Protein AF-V5HCU3-F1 (afdb_monomer_lite)

InterPro domains:
  IPR002172 Low-density lipoprotein (LDL) receptor class A repeat [PF00057] (21-56)
  IPR002172 Low-density lipoprotein (LDL) receptor class A repeat [PS50068] (21-57)
  IPR002172 Low-density lipoprotein (LDL) receptor class A repeat [SM00192] (21-58)
  IPR002172 Low-density lipoprotein (LDL) receptor class A repeat [cd00112] (22-56)
  IPR023415 Low-density lipoprotein (LDL) receptor class A, conserved site [PS01209] (34-56)
  IPR036055 LDL receptor-like superfamily [G3DSA:4.10.400.10] (20-54)
  IPR036055 LDL receptor-like superfamily [SSF57424] (19-56)
  IPR051221 Low-density lipoprotein receptor-related [PTHR22722] (2-57)

Structure (mmCIF, N/CA/C/O backbone):
data_AF-V5HCU3-F1
#
_entry.id   AF-V5HCU3-F1
#
loop_
_atom_site.group_PDB
_atom_site.id
_atom_site.type_symbol
_atom_site.label_atom_id
_atom_site.label_alt_id
_atom_site.label_comp_id
_atom_site.label_asym_id
_atom_site.label_entity_id
_atom_site.label_seq_id
_atom_site.pdbx_PDB_ins_code
_atom_site.Cartn_x
_atom_site.Cartn_y
_atom_site.Cartn_z
_atom_site.occupancy
_atom_site.B_iso_or_equiv
_atom_site.auth_seq_id
_atom_site.auth_comp_id
_atom_site.auth_asym_id
_atom_site.auth_atom_id
_atom_site.pdbx_PDB_model_num
ATOM 1 N N . VAL A 1 1 ? -6.106 -3.980 -36.198 1.00 62.25 1 VAL A N 1
ATOM 2 C CA . VAL A 1 1 ? -6.826 -2.720 -35.851 1.00 62.25 1 VAL A CA 1
ATOM 3 C C . VAL A 1 1 ? -6.513 -2.361 -34.406 1.00 62.25 1 VAL A C 1
ATOM 5 O O . VAL A 1 1 ? -7.075 -2.970 -33.490 1.00 62.25 1 VAL A O 1
ATOM 8 N N . CYS A 1 2 ? -5.611 -1.402 -34.214 1.00 68.12 2 CYS A N 1
ATOM 9 C CA . CYS A 1 2 ? -5.011 -1.003 -32.937 1.00 68.12 2 CYS A CA 1
ATOM 10 C C . CYS A 1 2 ? -4.097 -2.051 -32.292 1.00 68.12 2 CYS A C 1
ATOM 12 O O . CYS A 1 2 ? -4.084 -2.207 -31.066 1.00 68.12 2 CYS A O 1
ATOM 14 N N . ASP A 1 3 ? -3.361 -2.806 -33.100 1.00 68.12 3 ASP A N 1
ATOM 15 C CA . ASP A 1 3 ? -2.432 -3.842 -32.640 1.00 68.12 3 ASP A CA 1
ATOM 16 C C . ASP A 1 3 ? -0.973 -3.577 -33.047 1.00 68.12 3 ASP A C 1
ATOM 18 O O . ASP A 1 3 ? -0.104 -4.435 -32.846 1.00 68.12 3 ASP A O 1
ATOM 22 N N . GLY A 1 4 ? -0.681 -2.365 -33.535 1.00 68.06 4 GLY A N 1
ATOM 23 C CA . GLY A 1 4 ? 0.652 -1.935 -33.953 1.00 68.06 4 GLY A CA 1
ATOM 24 C C . GLY A 1 4 ? 1.097 -2.540 -35.284 1.00 68.06 4 GLY A C 1
ATOM 25 O O . GLY A 1 4 ? 2.292 -2.523 -35.595 1.00 68.06 4 GLY A O 1
ATOM 26 N N . ARG A 1 5 ? 0.163 -3.109 -36.051 1.00 72.81 5 ARG A N 1
ATOM 27 C CA . ARG A 1 5 ? 0.382 -3.636 -37.400 1.00 72.81 5 ARG A CA 1
ATOM 28 C C . ARG A 1 5 ? -0.374 -2.772 -38.396 1.00 72.81 5 ARG A C 1
ATOM 30 O O . ARG A 1 5 ? -1.311 -2.087 -38.037 1.00 72.81 5 ARG A O 1
ATOM 37 N N . ASP A 1 6 ? 0.101 -2.767 -39.634 1.00 74.12 6 ASP A N 1
ATOM 38 C CA . ASP A 1 6 ? -0.568 -2.074 -40.732 1.00 74.12 6 ASP A CA 1
ATOM 39 C C . ASP A 1 6 ? -1.461 -3.087 -41.452 1.00 74.12 6 ASP A C 1
ATOM 41 O O . ASP A 1 6 ? -1.027 -3.743 -42.405 1.00 74.12 6 ASP A O 1
ATOM 45 N N . ASP A 1 7 ? -2.674 -3.283 -40.932 1.00 81.88 7 ASP A N 1
ATOM 46 C CA . ASP A 1 7 ? -3.638 -4.220 -41.514 1.00 81.88 7 ASP A CA 1
ATOM 47 C C . ASP A 1 7 ? -4.325 -3.623 -42.758 1.00 81.88 7 ASP A C 1
ATOM 49 O O . ASP A 1 7 ? -4.846 -4.366 -43.597 1.00 81.88 7 ASP A O 1
ATOM 53 N N . CYS A 1 8 ? -4.331 -2.289 -42.891 1.00 81.94 8 CYS A N 1
ATOM 54 C CA . CYS A 1 8 ? -5.015 -1.563 -43.967 1.00 81.94 8 CYS A CA 1
ATOM 55 C C . CYS A 1 8 ? -4.094 -1.072 -45.103 1.00 81.94 8 CYS A C 1
ATOM 57 O O . CYS A 1 8 ? -4.594 -0.699 -46.166 1.00 81.94 8 CYS A O 1
ATOM 59 N N . GLY A 1 9 ? -2.771 -1.131 -44.934 1.00 78.50 9 GLY A N 1
ATOM 60 C CA . GLY A 1 9 ? -1.758 -0.749 -45.929 1.00 78.50 9 GLY A CA 1
ATOM 61 C C . GLY A 1 9 ? -1.469 0.756 -46.013 1.00 78.50 9 GLY A C 1
ATOM 62 O O . GLY A 1 9 ? -0.610 1.178 -46.791 1.00 78.50 9 GLY A O 1
ATOM 63 N N . ASP A 1 10 ? -2.194 1.565 -45.245 1.00 82.44 10 ASP A N 1
ATOM 64 C CA . ASP A 1 10 ? -2.046 3.014 -45.118 1.00 82.44 10 ASP A CA 1
ATOM 65 C C . ASP A 1 10 ? -1.903 3.468 -43.651 1.00 82.44 10 ASP A C 1
ATOM 67 O O . ASP A 1 10 ? -1.862 4.671 -43.388 1.00 82.44 10 ASP A O 1
ATOM 71 N N . LYS A 1 11 ? -1.790 2.521 -42.704 1.00 73.25 11 LYS A N 1
ATOM 72 C CA . LYS A 1 11 ? -1.768 2.721 -41.242 1.00 73.25 11 LYS A CA 1
ATOM 73 C C . LYS A 1 11 ? -3.010 3.393 -40.651 1.00 73.25 11 LYS A C 1
ATOM 75 O O . LYS A 1 11 ? -2.995 3.770 -39.475 1.00 73.25 11 LYS A O 1
ATOM 80 N N . SER A 1 12 ? -4.092 3.542 -41.415 1.00 79.69 12 SER A N 1
ATOM 81 C CA . SER A 1 12 ? -5.316 4.184 -40.919 1.00 79.69 12 SER A CA 1
ATOM 82 C C . SER A 1 12 ? -5.998 3.377 -39.809 1.00 79.69 1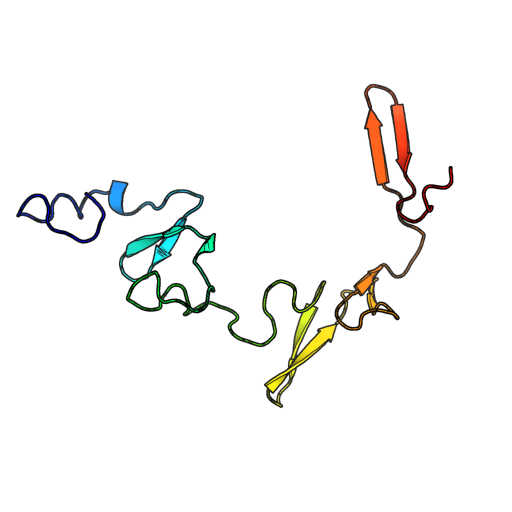2 SER A C 1
ATOM 84 O O . SER A 1 12 ? -6.784 3.921 -39.033 1.00 79.69 12 SER A O 1
ATOM 86 N N . ASP A 1 13 ? 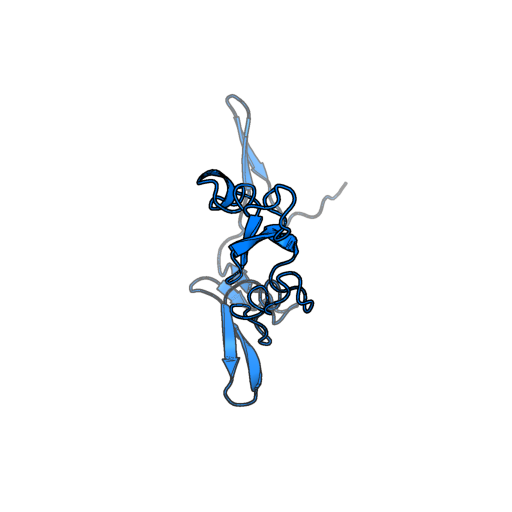-5.693 2.085 -39.703 1.00 71.81 13 ASP A N 1
ATOM 87 C CA . ASP A 1 13 ? -6.164 1.202 -38.642 1.00 71.81 13 ASP A CA 1
ATOM 88 C C . ASP A 1 13 ? -5.501 1.456 -37.276 1.00 71.81 13 ASP A C 1
ATOM 90 O O . ASP A 1 13 ? -6.034 1.004 -36.259 1.00 71.81 13 ASP A O 1
ATOM 94 N N . GLU A 1 14 ? -4.418 2.240 -37.241 1.00 77.38 14 GLU A N 1
ATOM 95 C CA . GLU A 1 14 ? -3.701 2.649 -36.025 1.00 77.38 14 GLU A CA 1
ATOM 96 C C . GLU A 1 14 ? -3.883 4.146 -35.688 1.00 77.38 14 GLU A C 1
ATOM 98 O O . GLU A 1 14 ? -3.690 4.554 -34.542 1.00 77.38 14 GLU A O 1
ATOM 103 N N . ASP A 1 15 ? -4.302 4.974 -36.652 1.00 71.94 15 ASP A N 1
ATOM 104 C CA . ASP A 1 15 ? -4.423 6.442 -36.511 1.00 71.94 15 ASP A CA 1
ATOM 105 C C . ASP A 1 15 ? -5.828 6.907 -36.056 1.00 71.94 15 ASP A C 1
ATOM 107 O O . ASP A 1 15 ? -6.212 8.076 -36.143 1.00 71.94 15 ASP A O 1
ATOM 111 N N . SER A 1 16 ? -6.659 5.974 -35.581 1.00 67.62 16 SER A N 1
ATOM 112 C CA . SER A 1 16 ? -8.012 6.293 -35.122 1.00 67.62 16 SER A CA 1
ATOM 113 C C . SER A 1 16 ? -7.994 6.962 -33.736 1.00 67.62 16 SER A C 1
ATOM 115 O O . SER A 1 16 ? -7.345 6.462 -32.817 1.00 67.62 16 SER A O 1
ATOM 117 N N . PRO A 1 17 ? -8.806 8.007 -33.474 1.00 62.91 17 PRO A N 1
ATOM 118 C CA . PRO A 1 17 ? -8.933 8.596 -32.136 1.00 62.91 17 PRO A CA 1
ATOM 119 C C . PRO A 1 17 ? -9.452 7.611 -31.070 1.00 62.91 17 PRO A C 1
ATOM 121 O O . PRO A 1 17 ? -9.256 7.835 -29.874 1.00 62.91 17 PRO A O 1
ATOM 124 N N . LEU A 1 18 ? -10.083 6.507 -31.490 1.00 62.62 18 LEU A N 1
ATOM 125 C CA . LEU A 1 18 ? -10.491 5.398 -30.619 1.00 62.62 18 LEU A CA 1
ATOM 126 C C . LEU A 1 18 ? -9.312 4.489 -30.223 1.00 62.62 18 LEU A C 1
ATOM 128 O O . LEU A 1 18 ? -9.372 3.832 -29.189 1.00 62.62 18 LEU A O 1
ATOM 132 N N . CYS A 1 19 ? -8.234 4.494 -31.008 1.00 62.66 19 CYS A N 1
ATOM 133 C CA . CYS A 1 19 ? -6.990 3.756 -30.777 1.00 62.66 19 CYS A CA 1
ATOM 134 C C . CYS A 1 19 ? -6.158 4.366 -29.638 1.00 62.66 19 CYS A C 1
ATOM 136 O O . CYS A 1 19 ? -5.362 3.699 -28.984 1.00 62.66 19 CYS A O 1
ATOM 138 N N . HIS A 1 20 ? -6.370 5.652 -29.347 1.00 60.62 20 HIS A N 1
ATOM 139 C CA . HIS A 1 20 ? -5.625 6.375 -28.318 1.00 60.62 20 HIS A CA 1
ATOM 140 C C . HIS A 1 20 ? -6.189 6.217 -26.900 1.00 60.62 20 HIS A C 1
ATOM 142 O O . HIS A 1 20 ? -5.547 6.687 -25.951 1.00 60.62 20 HIS A O 1
ATOM 148 N N . GLN A 1 21 ? -7.354 5.577 -26.746 1.00 66.25 21 GLN A N 1
ATOM 149 C CA . GLN A 1 21 ? -8.022 5.370 -25.461 1.00 66.25 21 GLN A CA 1
ATOM 150 C C . GLN A 1 21 ? -7.990 3.892 -25.071 1.00 66.25 21 GLN A C 1
ATOM 152 O O . GLN A 1 21 ? -8.770 3.079 -25.562 1.00 66.25 21 GLN A O 1
ATOM 157 N N . CYS A 1 22 ? -7.102 3.549 -24.138 1.00 73.19 22 CYS A N 1
ATOM 158 C CA . CYS A 1 22 ? -7.161 2.252 -23.477 1.00 73.19 22 CYS A CA 1
ATOM 159 C C . CYS A 1 22 ? -8.456 2.141 -22.655 1.00 73.19 22 CYS A C 1
ATOM 161 O O . CYS A 1 22 ? -8.965 3.138 -22.132 1.00 73.19 22 CYS A O 1
ATOM 163 N N . LYS A 1 23 ? -8.986 0.922 -22.509 1.00 77.25 23 LYS A N 1
ATOM 164 C CA . LYS A 1 23 ? -10.123 0.671 -21.610 1.00 77.25 23 LYS A CA 1
ATOM 165 C C . LYS A 1 23 ? -9.746 1.014 -20.164 1.00 77.25 23 LYS A C 1
ATOM 167 O O . LYS A 1 23 ? -8.573 1.016 -19.805 1.00 77.25 23 LYS A O 1
ATOM 172 N N . ALA A 1 24 ? -10.742 1.257 -19.312 1.00 74.75 24 ALA A N 1
ATOM 173 C CA . ALA A 1 24 ? -10.518 1.637 -17.912 1.00 74.75 24 ALA A CA 1
ATOM 174 C C . ALA A 1 24 ? -9.681 0.615 -17.103 1.00 74.75 24 ALA A C 1
ATOM 176 O O . ALA A 1 24 ? -9.058 0.971 -16.104 1.00 74.75 24 ALA A O 1
ATOM 177 N N . ASP A 1 25 ? -9.655 -0.652 -17.524 1.00 79.56 25 ASP A N 1
ATOM 178 C CA . ASP A 1 25 ? -8.888 -1.750 -16.925 1.00 79.56 25 ASP A CA 1
ATOM 179 C C . ASP A 1 25 ? -7.518 -1.997 -17.592 1.00 79.56 25 ASP A C 1
ATOM 181 O O . ASP A 1 25 ? -6.808 -2.948 -17.242 1.00 79.56 25 ASP A O 1
ATOM 185 N N . GLN A 1 26 ? -7.123 -1.139 -18.531 1.00 85.19 26 GLN A N 1
ATOM 186 C CA . GLN A 1 26 ? -5.885 -1.241 -19.295 1.00 85.19 26 GLN A CA 1
ATOM 187 C C . GLN A 1 26 ? -4.913 -0.102 -18.957 1.00 85.19 26 GLN A C 1
ATOM 189 O O . GLN A 1 26 ? -5.303 1.002 -18.583 1.00 85.19 26 GLN A O 1
ATOM 194 N N . PHE A 1 27 ? -3.624 -0.400 -19.067 1.00 83.81 27 PHE A N 1
ATOM 195 C CA . PHE A 1 27 ? -2.517 0.537 -18.950 1.00 83.81 27 PHE A CA 1
ATOM 196 C C . PHE A 1 27 ? -2.002 0.894 -20.342 1.00 83.81 27 PHE A C 1
ATOM 198 O O . PHE A 1 27 ? -1.915 0.027 -21.213 1.00 83.81 27 PHE A O 1
ATOM 205 N N . LYS A 1 28 ? -1.668 2.172 -20.534 1.00 84.75 28 LYS A N 1
ATOM 206 C CA . LYS A 1 28 ? -1.147 2.703 -21.790 1.00 84.75 28 LYS A CA 1
ATOM 207 C C . LYS A 1 28 ? 0.378 2.773 -21.731 1.00 84.75 28 LYS A C 1
ATOM 209 O O . LYS A 1 28 ? 0.918 3.595 -20.997 1.00 84.75 28 LYS A O 1
ATOM 214 N N . CYS A 1 29 ? 1.036 1.941 -22.527 1.00 84.12 29 CYS A N 1
ATOM 215 C CA . CYS A 1 29 ? 2.482 1.939 -22.720 1.00 84.12 29 CYS A CA 1
ATOM 216 C C . CYS A 1 29 ? 2.960 3.248 -23.373 1.00 84.12 29 CYS A C 1
ATOM 218 O O . CYS A 1 29 ? 2.192 3.928 -24.069 1.00 84.12 29 CYS A O 1
ATOM 220 N N . LYS A 1 30 ? 4.251 3.580 -23.235 1.00 83.62 30 LYS A N 1
ATOM 221 C CA . LYS A 1 30 ? 4.866 4.711 -23.963 1.00 83.62 30 LYS A CA 1
ATOM 222 C C . LYS A 1 30 ? 4.820 4.487 -25.480 1.00 83.62 30 LYS A C 1
ATOM 224 O O . LYS A 1 30 ? 4.576 5.438 -26.222 1.00 83.62 30 LYS A O 1
ATOM 229 N N . SER A 1 31 ? 4.913 3.230 -25.915 1.00 79.06 31 SER A N 1
ATOM 230 C CA . SER A 1 31 ? 4.678 2.751 -27.284 1.00 79.06 31 SER A CA 1
ATOM 231 C C . SER A 1 31 ? 3.238 2.916 -27.796 1.00 79.06 31 SER A C 1
ATOM 233 O O . SER A 1 31 ? 2.941 2.482 -28.903 1.00 79.06 31 SER A O 1
ATOM 235 N N . GLN A 1 32 ? 2.334 3.531 -27.017 1.00 77.38 32 GLN A N 1
ATOM 236 C CA . GLN A 1 32 ? 0.891 3.678 -27.285 1.00 77.38 32 GLN A CA 1
ATOM 237 C C . GLN A 1 32 ? 0.094 2.364 -27.279 1.00 77.38 32 GLN A C 1
ATOM 239 O O . GLN A 1 32 ? -1.128 2.398 -27.404 1.00 77.38 32 GLN A O 1
ATOM 244 N N . ARG A 1 33 ? 0.749 1.221 -27.056 1.00 81.44 33 ARG A N 1
ATOM 245 C CA . ARG A 1 33 ? 0.104 -0.081 -26.870 1.00 81.44 33 ARG A CA 1
ATOM 246 C C . ARG A 1 33 ? -0.681 -0.115 -25.554 1.00 81.44 33 ARG A C 1
ATOM 248 O O . ARG A 1 33 ? -0.248 0.443 -24.549 1.00 81.44 33 ARG A O 1
ATOM 255 N N . CYS A 1 34 ? -1.820 -0.801 -25.539 1.00 83.25 34 CYS A N 1
ATOM 256 C CA . CYS A 1 34 ? -2.594 -1.029 -24.319 1.00 83.25 34 CYS A CA 1
ATOM 257 C C . CYS A 1 34 ? -2.377 -2.458 -23.808 1.00 83.25 34 CYS A C 1
ATOM 259 O O . CYS A 1 34 ? -2.599 -3.423 -24.542 1.00 83.25 34 CYS A O 1
ATOM 261 N N . ILE A 1 35 ? -2.013 -2.607 -22.536 1.00 85.25 35 ILE A N 1
ATOM 262 C CA . ILE A 1 35 ? -1.923 -3.908 -21.858 1.00 85.25 35 ILE A CA 1
ATOM 263 C C . ILE A 1 35 ? -2.907 -3.966 -20.682 1.00 85.25 35 ILE A C 1
ATOM 265 O O . ILE A 1 35 ? -3.270 -2.931 -20.129 1.00 85.25 35 ILE A O 1
ATOM 269 N N . PRO A 1 36 ? -3.378 -5.148 -20.254 1.00 85.12 36 PRO A N 1
ATOM 270 C CA . PRO A 1 36 ? -4.145 -5.270 -19.016 1.00 85.12 36 PRO A CA 1
ATOM 271 C C . PRO A 1 36 ? -3.362 -4.720 -17.813 1.00 85.12 36 PRO A C 1
ATOM 273 O O . PRO A 1 36 ? -2.200 -5.080 -17.645 1.00 85.12 36 PRO A O 1
ATOM 276 N N . ARG A 1 37 ? -3.996 -3.945 -16.915 1.00 80.12 37 ARG A N 1
ATOM 277 C CA . ARG A 1 37 ? -3.309 -3.390 -15.721 1.00 80.12 37 ARG A CA 1
ATOM 278 C C . ARG A 1 37 ? -2.645 -4.452 -14.835 1.00 80.12 37 ARG A C 1
ATOM 280 O O . ARG A 1 37 ? -1.680 -4.148 -14.154 1.00 80.12 37 ARG A O 1
ATOM 287 N N . ARG A 1 38 ? -3.133 -5.698 -14.860 1.00 80.56 38 ARG A N 1
ATOM 288 C CA . ARG A 1 38 ? -2.529 -6.840 -14.142 1.00 80.56 38 ARG A CA 1
ATOM 289 C C . ARG A 1 38 ? -1.137 -7.244 -14.647 1.00 80.56 38 ARG A C 1
ATOM 291 O O . ARG A 1 38 ? -0.490 -8.052 -13.995 1.00 80.56 38 ARG A O 1
ATOM 298 N N . LEU A 1 39 ? -0.755 -6.793 -15.842 1.00 83.19 39 LEU A N 1
ATOM 299 C CA . LEU A 1 39 ? 0.543 -7.080 -16.448 1.00 83.19 39 LEU A CA 1
ATOM 300 C C . LEU A 1 39 ? 1.567 -5.975 -16.176 1.00 83.19 39 LEU A C 1
ATOM 302 O O . LEU A 1 39 ? 2.719 -6.149 -16.509 1.00 83.19 39 LEU A O 1
ATOM 306 N N . VAL A 1 40 ? 1.160 -4.868 -15.556 1.00 84.62 40 VAL A N 1
ATOM 307 C CA . VAL A 1 40 ? 2.086 -3.816 -15.130 1.00 84.62 40 VAL A CA 1
ATOM 308 C C . VAL A 1 40 ? 2.834 -4.302 -13.885 1.00 84.62 40 VAL A C 1
ATOM 310 O O . VAL A 1 40 ? 2.196 -4.826 -12.964 1.00 84.62 40 VAL A O 1
ATOM 313 N N . CYS A 1 41 ? 4.152 -4.111 -13.833 1.00 80.19 41 CYS A N 1
ATOM 314 C CA . CYS A 1 41 ? 5.019 -4.528 -12.723 1.00 80.19 41 CYS A CA 1
ATOM 315 C C . CYS A 1 41 ? 5.020 -6.035 -12.449 1.00 80.19 41 CYS A C 1
ATOM 317 O O . CYS A 1 41 ? 4.927 -6.474 -11.289 1.00 80.19 41 CYS A O 1
ATOM 319 N N . ASN A 1 42 ? 5.072 -6.836 -13.510 1.00 79.81 42 ASN A N 1
ATOM 320 C CA . ASN A 1 42 ? 5.093 -8.289 -13.421 1.00 79.81 42 ASN A CA 1
ATOM 321 C C . ASN A 1 42 ? 6.454 -8.913 -13.769 1.00 79.81 42 ASN A C 1
ATOM 323 O O . ASN A 1 42 ? 6.518 -10.140 -13.829 1.00 79.81 42 ASN A O 1
ATOM 327 N N . GLU A 1 43 ? 7.512 -8.106 -13.915 1.00 79.25 43 GLU A N 1
ATOM 328 C CA . GLU A 1 43 ? 8.879 -8.516 -14.289 1.00 79.25 43 GLU A CA 1
ATOM 329 C C . GLU A 1 43 ? 9.027 -8.980 -15.749 1.00 79.25 43 GLU A C 1
ATOM 331 O O . GLU A 1 43 ? 10.092 -9.463 -16.143 1.00 79.25 43 GLU A O 1
ATOM 336 N N . PHE A 1 44 ? 7.989 -8.817 -16.570 1.00 83.19 44 PHE A N 1
ATOM 337 C CA . PHE A 1 44 ? 8.026 -9.099 -17.999 1.00 83.19 44 PHE A CA 1
ATOM 338 C C . PHE A 1 44 ? 7.758 -7.825 -18.784 1.00 83.19 44 PHE A C 1
ATOM 340 O O . PHE A 1 44 ? 6.848 -7.079 -18.467 1.00 83.19 44 PHE A O 1
ATOM 347 N N . ASP A 1 45 ? 8.506 -7.618 -19.863 1.00 86.12 45 ASP A N 1
ATOM 348 C CA . ASP A 1 45 ? 8.222 -6.545 -20.812 1.00 86.12 45 ASP A CA 1
ATOM 349 C C . ASP A 1 45 ? 6.999 -6.921 -21.670 1.00 86.12 45 ASP A C 1
ATOM 351 O O . ASP A 1 45 ? 7.116 -7.588 -22.705 1.00 86.12 45 ASP A O 1
ATOM 355 N N . ASN A 1 46 ? 5.801 -6.546 -21.214 1.00 86.44 46 ASN A N 1
ATOM 356 C CA . ASN A 1 46 ? 4.554 -6.787 -21.944 1.00 86.44 46 ASN A CA 1
ATOM 357 C C . ASN A 1 46 ? 4.243 -5.645 -22.921 1.00 86.44 46 ASN A C 1
ATOM 359 O O . ASN A 1 46 ? 3.464 -5.839 -23.871 1.00 86.44 46 ASN A O 1
ATOM 363 N N . CYS A 1 47 ? 4.826 -4.464 -22.698 1.00 85.75 47 CYS A N 1
ATOM 364 C CA . CYS A 1 47 ? 4.712 -3.338 -23.615 1.00 85.75 47 CYS A CA 1
ATOM 365 C C . CYS A 1 47 ? 5.634 -3.456 -24.845 1.00 85.75 47 CYS A C 1
ATOM 367 O O . CYS A 1 47 ? 5.330 -2.853 -25.878 1.00 85.75 47 CYS A O 1
ATOM 369 N N . GLY A 1 48 ? 6.708 -4.245 -24.767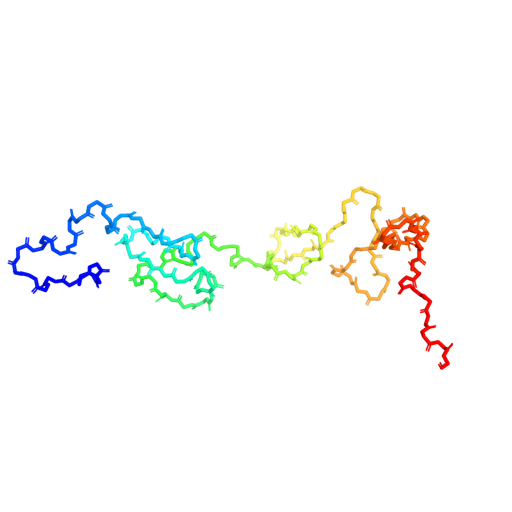 1.00 84.12 48 GLY A N 1
ATOM 370 C CA . GLY A 1 48 ? 7.764 -4.375 -25.781 1.00 84.12 48 GLY A CA 1
ATOM 371 C C . GLY A 1 48 ? 8.769 -3.213 -25.795 1.00 84.12 48 GLY A C 1
ATOM 372 O O . GLY A 1 48 ? 9.708 -3.221 -26.590 1.00 84.12 48 GLY A O 1
ATOM 373 N N . ASP A 1 49 ? 8.535 -2.195 -24.966 1.00 84.19 49 ASP A N 1
ATOM 374 C CA . ASP A 1 49 ? 9.393 -1.028 -24.752 1.00 84.19 49 ASP A CA 1
ATOM 375 C C . ASP A 1 49 ? 9.814 -0.877 -23.276 1.00 84.19 49 ASP A C 1
ATOM 377 O O . ASP A 1 49 ? 10.435 0.126 -22.925 1.00 84.19 49 ASP A O 1
ATOM 381 N N . GLY A 1 50 ? 9.461 -1.840 -22.415 1.00 80.88 50 GLY A N 1
ATOM 382 C CA . GLY A 1 50 ? 9.729 -1.849 -20.975 1.00 80.88 50 GLY A CA 1
ATOM 383 C C . GLY A 1 50 ? 8.915 -0.843 -20.159 1.00 80.88 50 GLY A C 1
ATOM 384 O O . GLY A 1 50 ? 9.106 -0.743 -18.948 1.00 80.88 50 GLY A O 1
ATOM 385 N N . SER A 1 51 ? 8.004 -0.085 -20.781 1.00 86.38 51 SER A N 1
ATOM 386 C CA . SER A 1 51 ? 7.305 1.004 -20.089 1.00 86.38 51 SER A CA 1
ATOM 387 C C . SER A 1 51 ? 6.297 0.538 -19.035 1.00 86.38 51 SER A C 1
ATOM 389 O O . SER A 1 51 ? 5.921 1.330 -18.171 1.00 86.38 51 SER A O 1
ATOM 391 N N . ASP A 1 52 ? 5.890 -0.733 -19.068 1.00 84.06 52 ASP A N 1
ATOM 392 C CA . ASP A 1 52 ? 5.118 -1.387 -18.009 1.00 84.06 52 ASP A CA 1
ATOM 393 C C . ASP A 1 52 ? 5.937 -1.781 -16.780 1.00 84.06 52 ASP A C 1
ATOM 395 O O . ASP A 1 52 ? 5.345 -2.123 -15.758 1.00 84.06 52 ASP A O 1
ATOM 399 N N . GLU A 1 53 ? 7.263 -1.678 -16.861 1.00 85.00 53 GLU A N 1
ATOM 400 C CA . GLU A 1 53 ? 8.204 -1.965 -15.775 1.00 85.00 53 GLU A CA 1
ATOM 401 C C . GLU A 1 53 ? 8.994 -0.709 -15.326 1.00 85.00 53 GLU A C 1
ATOM 403 O O . GLU A 1 53 ? 9.715 -0.751 -14.331 1.00 85.00 53 GLU A O 1
ATOM 408 N N . ASP A 1 54 ? 8.837 0.426 -16.022 1.00 76.44 54 ASP A N 1
ATOM 409 C CA . ASP A 1 54 ? 9.592 1.676 -15.799 1.00 76.44 54 ASP A CA 1
ATOM 410 C C . ASP A 1 54 ? 9.181 2.452 -14.534 1.00 76.44 54 ASP A C 1
ATOM 412 O O . ASP A 1 54 ? 10.032 3.015 -13.848 1.00 76.44 54 ASP A O 1
ATOM 416 N N . ASP A 1 55 ? 7.877 2.528 -14.246 1.00 69.19 55 ASP A N 1
ATOM 417 C CA . ASP A 1 55 ? 7.316 3.197 -13.053 1.00 69.19 55 ASP A CA 1
ATOM 418 C C . ASP A 1 55 ? 6.754 2.170 -12.073 1.00 69.19 55 ASP A C 1
ATOM 420 O O . ASP A 1 55 ? 5.716 2.328 -11.428 1.00 69.19 55 ASP A O 1
ATOM 424 N N . CYS A 1 56 ? 7.443 1.045 -12.017 1.00 68.06 56 CYS A N 1
ATOM 425 C CA . CYS A 1 56 ? 7.218 0.077 -10.988 1.00 68.06 56 CYS A CA 1
ATOM 426 C C . CYS A 1 56 ? 8.090 0.467 -9.812 1.00 68.06 56 CYS A C 1
ATOM 428 O O . CYS A 1 56 ? 9.290 0.705 -9.951 1.00 68.06 56 CYS A O 1
ATOM 430 N N . ASP A 1 57 ? 7.506 0.464 -8.621 1.00 60.75 57 ASP A N 1
ATOM 431 C CA . ASP A 1 57 ? 8.278 0.305 -7.400 1.00 60.75 57 ASP A CA 1
ATOM 432 C C . ASP A 1 57 ? 8.921 -1.106 -7.424 1.00 60.75 57 ASP A C 1
ATOM 434 O O . ASP A 1 57 ? 8.619 -1.957 -6.588 1.00 60.75 57 ASP A O 1
ATOM 438 N N . VAL A 1 58 ? 9.838 -1.382 -8.373 1.00 57.88 58 VAL A N 1
ATOM 439 C CA . VAL A 1 58 ? 10.716 -2.573 -8.471 1.00 57.88 58 VAL A CA 1
ATOM 440 C C . VAL A 1 58 ? 11.792 -2.523 -7.378 1.00 57.88 58 VAL A C 1
ATOM 442 O O . VAL A 1 58 ? 12.893 -3.060 -7.483 1.00 57.88 58 VAL A O 1
ATOM 445 N N . GLY A 1 59 ? 11.486 -1.822 -6.294 1.00 62.38 59 GLY A N 1
ATOM 446 C CA . GLY A 1 59 ? 12.221 -1.855 -5.060 1.00 62.38 59 GLY A CA 1
ATOM 447 C C . GLY A 1 59 ? 11.606 -2.881 -4.112 1.00 62.38 59 GLY A C 1
ATOM 448 O O . GLY A 1 59 ? 10.514 -3.406 -4.327 1.00 62.38 59 GLY A O 1
ATOM 449 N N . PRO A 1 60 ? 12.263 -3.125 -2.977 1.00 67.50 60 PRO A N 1
ATOM 450 C CA . PRO A 1 60 ? 11.732 -3.994 -1.934 1.00 67.50 60 PRO A CA 1
ATOM 451 C C . PRO A 1 60 ? 10.368 -3.554 -1.347 1.00 67.50 60 PRO A C 1
ATOM 453 O O . PRO A 1 60 ? 9.782 -4.279 -0.549 1.00 67.50 60 PRO A O 1
ATOM 456 N N . CYS A 1 61 ? 9.850 -2.386 -1.737 1.00 75.56 61 CYS A N 1
ATOM 457 C CA . CYS A 1 61 ? 8.556 -1.842 -1.338 1.00 75.56 61 CYS A CA 1
ATOM 458 C C . CYS A 1 61 ? 7.424 -2.150 -2.336 1.00 75.56 61 CYS A C 1
ATOM 460 O O . CYS A 1 61 ? 6.614 -1.278 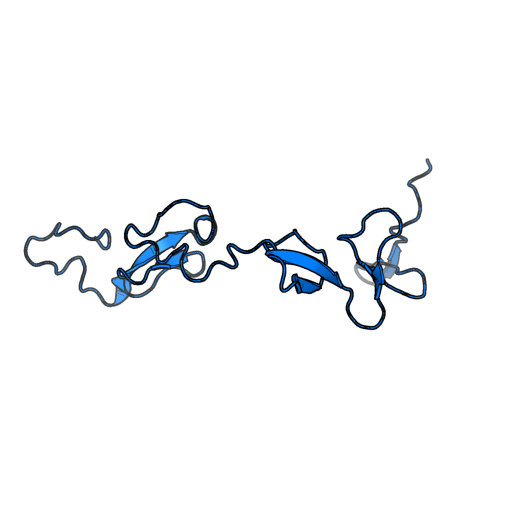-2.633 1.00 75.56 61 CYS A O 1
ATOM 462 N N . ARG A 1 62 ? 7.325 -3.391 -2.830 1.00 75.94 62 ARG A N 1
ATOM 463 C CA . ARG A 1 62 ? 6.162 -3.828 -3.627 1.00 75.94 62 ARG A CA 1
ATOM 464 C C . ARG A 1 62 ? 4.870 -3.835 -2.804 1.00 75.94 62 ARG A C 1
ATOM 466 O O . ARG A 1 62 ? 4.887 -3.958 -1.576 1.00 75.94 62 ARG A O 1
ATOM 473 N N . PHE A 1 63 ? 3.733 -3.791 -3.501 1.00 70.62 63 PHE A N 1
ATOM 474 C CA . PHE A 1 63 ? 2.415 -4.018 -2.903 1.00 70.62 63 PHE A CA 1
ATOM 475 C C . PHE A 1 63 ? 2.405 -5.322 -2.091 1.00 70.62 63 PHE A C 1
ATOM 477 O O . PHE A 1 63 ? 2.655 -6.401 -2.623 1.00 70.62 63 PHE A O 1
ATOM 484 N N . GLY A 1 64 ? 2.129 -5.209 -0.788 1.00 75.38 64 GLY A N 1
ATOM 485 C CA . GLY A 1 64 ? 2.117 -6.338 0.147 1.00 75.38 64 GLY A CA 1
ATOM 486 C C . GLY A 1 64 ? 3.428 -6.591 0.903 1.00 75.38 64 GLY A C 1
ATOM 487 O O . GLY A 1 64 ? 3.416 -7.401 1.823 1.00 75.38 64 GLY A O 1
ATOM 488 N N . ALA A 1 65 ? 4.527 -5.887 0.598 1.00 84.69 65 ALA A N 1
ATOM 489 C CA . ALA A 1 65 ? 5.772 -5.980 1.376 1.00 84.69 65 ALA A CA 1
ATOM 490 C C . ALA A 1 65 ? 5.631 -5.395 2.795 1.00 84.69 65 ALA A C 1
ATOM 492 O O . ALA A 1 65 ? 6.281 -5.851 3.733 1.00 84.69 65 ALA A O 1
ATOM 493 N N . CYS A 1 66 ? 4.765 -4.390 2.949 1.00 87.50 66 CYS A N 1
ATOM 494 C CA . CYS A 1 66 ? 4.343 -3.826 4.224 1.00 87.50 66 CYS A CA 1
ATOM 495 C C . CYS A 1 66 ? 2.829 -3.586 4.186 1.00 87.50 66 CYS A C 1
ATOM 497 O O . CYS A 1 66 ? 2.284 -3.182 3.162 1.00 87.50 66 CYS A O 1
ATOM 499 N N . SER A 1 67 ? 2.155 -3.773 5.318 1.00 90.25 67 SER A N 1
ATOM 500 C CA . SER A 1 67 ? 0.711 -3.510 5.463 1.00 90.25 67 SER A CA 1
ATOM 501 C C . SER A 1 67 ? 0.320 -2.029 5.366 1.00 90.25 67 SER A C 1
ATOM 503 O O . SER A 1 67 ? -0.832 -1.722 5.073 1.00 90.25 67 SER A O 1
ATOM 505 N N . GLN A 1 68 ? 1.254 -1.116 5.654 1.00 90.25 68 GLN A N 1
ATOM 506 C CA . GLN A 1 68 ? 1.028 0.330 5.624 1.00 90.25 68 GLN A CA 1
ATOM 507 C C . GLN A 1 68 ? 2.181 1.056 4.930 1.00 90.25 68 GLN A C 1
ATOM 509 O O . GLN A 1 68 ? 2.170 1.200 3.714 1.00 90.25 68 GLN A O 1
ATOM 514 N N . VAL A 1 69 ? 3.181 1.522 5.684 1.00 89.88 69 VAL A N 1
ATOM 515 C CA . VAL A 1 69 ? 4.244 2.379 5.150 1.00 89.88 69 VAL A CA 1
ATOM 516 C C . VAL A 1 69 ? 5.511 1.559 4.945 1.00 89.88 69 VAL A C 1
ATOM 518 O O . VAL A 1 69 ? 6.023 0.954 5.889 1.00 89.88 69 VAL A O 1
ATOM 521 N N . CYS A 1 70 ? 6.039 1.565 3.723 1.00 88.31 70 CYS A N 1
ATOM 522 C CA . CYS A 1 70 ? 7.333 0.978 3.397 1.00 88.31 70 CYS A CA 1
ATOM 523 C C . CYS A 1 70 ? 8.381 2.077 3.212 1.00 88.31 70 CYS A C 1
ATOM 525 O O . CYS A 1 70 ? 8.178 3.007 2.439 1.00 88.31 70 CYS A O 1
ATOM 527 N N . ASN A 1 71 ? 9.505 1.973 3.923 1.00 87.94 71 ASN A N 1
ATOM 528 C CA . ASN A 1 71 ? 10.609 2.924 3.823 1.00 87.94 71 ASN A CA 1
ATOM 529 C C . ASN A 1 71 ? 11.844 2.223 3.270 1.00 87.94 71 ASN A C 1
ATOM 531 O O . ASN A 1 71 ? 12.325 1.243 3.851 1.00 87.94 71 ASN A O 1
ATOM 535 N N . LEU A 1 72 ? 12.402 2.767 2.195 1.00 83.12 72 LEU A N 1
ATOM 536 C CA . LEU A 1 72 ? 13.701 2.347 1.683 1.00 83.12 72 LEU A CA 1
ATOM 537 C C . LEU A 1 72 ? 14.811 2.853 2.612 1.00 83.12 72 LEU A C 1
ATOM 539 O O . LEU A 1 72 ? 14.841 4.021 3.007 1.00 83.12 72 LEU A O 1
ATOM 543 N N . LYS A 1 73 ? 15.742 1.972 2.977 1.00 83.75 73 LYS A N 1
ATOM 544 C CA . LYS A 1 73 ? 16.936 2.315 3.756 1.00 83.75 73 LYS A CA 1
ATOM 545 C C . LYS A 1 73 ? 18.130 2.485 2.819 1.00 83.75 73 LYS A C 1
ATOM 547 O O . LYS A 1 73 ? 18.257 1.799 1.810 1.00 83.75 73 LYS A O 1
ATOM 552 N N . LYS A 1 74 ? 19.070 3.356 3.205 1.00 77.62 74 LYS A N 1
ATOM 553 C CA . LYS A 1 74 ? 20.275 3.693 2.416 1.00 77.62 74 LYS A CA 1
ATOM 554 C C . LYS A 1 74 ? 21.211 2.508 2.114 1.00 77.62 74 LYS A C 1
ATOM 556 O O . LYS A 1 74 ? 22.105 2.646 1.295 1.00 77.62 74 LYS A O 1
ATOM 561 N N . ASN A 1 75 ? 21.025 1.363 2.769 1.00 78.44 75 ASN A N 1
ATOM 562 C CA . ASN A 1 75 ? 21.795 0.133 2.558 1.00 78.44 75 ASN A CA 1
ATOM 563 C C . ASN A 1 75 ? 21.162 -0.820 1.518 1.00 78.44 75 ASN A C 1
ATOM 565 O O . ASN A 1 75 ? 21.594 -1.964 1.425 1.00 78.44 75 ASN A O 1
ATOM 569 N N . GLY A 1 76 ? 20.104 -0.402 0.812 1.00 68.31 76 GLY A N 1
ATOM 570 C CA . GLY A 1 76 ? 19.376 -1.252 -0.138 1.00 68.31 76 GLY A CA 1
ATOM 571 C C . GLY A 1 76 ? 18.366 -2.213 0.503 1.00 68.31 76 GLY A C 1
ATOM 572 O O . GLY A 1 76 ? 17.711 -2.968 -0.206 1.00 68.31 76 GLY A O 1
ATOM 573 N N . THR A 1 77 ? 18.199 -2.186 1.831 1.00 80.44 77 THR A N 1
ATOM 574 C CA . THR A 1 77 ? 17.105 -2.902 2.515 1.00 80.44 77 THR A CA 1
ATOM 575 C C . THR A 1 77 ? 15.880 -2.007 2.677 1.00 80.44 77 THR A C 1
ATOM 577 O O . THR A 1 77 ? 15.960 -0.787 2.544 1.00 80.44 77 THR A O 1
ATOM 580 N N . PHE A 1 78 ? 14.741 -2.598 3.018 1.00 85.19 78 PHE A N 1
ATOM 581 C CA . PHE A 1 78 ? 13.528 -1.865 3.367 1.00 85.19 78 PHE A CA 1
ATOM 582 C C . PHE A 1 78 ? 13.157 -2.068 4.833 1.00 85.19 78 PHE A C 1
ATOM 584 O O . PHE A 1 78 ? 13.630 -2.985 5.509 1.00 85.19 78 PHE A O 1
ATOM 591 N N . GLY A 1 79 ? 12.321 -1.178 5.352 1.00 87.56 79 GLY A N 1
ATOM 592 C CA . GLY A 1 79 ? 11.705 -1.332 6.658 1.00 87.56 79 GLY A CA 1
ATOM 593 C C . GLY A 1 79 ? 10.273 -0.828 6.657 1.00 87.56 79 GLY A C 1
ATOM 594 O O . GLY A 1 79 ? 9.992 0.271 6.181 1.00 87.56 79 GLY A O 1
ATOM 595 N N . CYS A 1 80 ? 9.384 -1.609 7.257 1.00 90.12 80 CYS A N 1
ATOM 596 C CA . CYS A 1 80 ? 8.000 -1.206 7.453 1.00 90.12 80 CYS A CA 1
ATOM 597 C C . CYS A 1 80 ? 7.865 -0.285 8.670 1.00 90.12 80 CYS A C 1
ATOM 599 O O . CYS A 1 80 ? 8.495 -0.522 9.711 1.00 90.12 80 CYS A O 1
ATOM 601 N N . SER A 1 81 ? 7.027 0.741 8.552 1.00 91.94 81 SER A N 1
ATOM 602 C CA . SER A 1 81 ? 6.576 1.602 9.647 1.00 91.94 81 SER A CA 1
ATOM 603 C C . SER A 1 81 ? 5.053 1.732 9.630 1.00 91.94 81 SER A C 1
ATOM 605 O O . SER A 1 81 ? 4.401 1.437 8.630 1.00 91.94 81 SER A O 1
ATOM 607 N N . CYS A 1 82 ? 4.490 2.176 10.749 1.00 92.38 82 CYS A N 1
ATOM 608 C CA . CYS A 1 82 ? 3.049 2.317 10.913 1.00 92.38 82 CYS A CA 1
ATOM 609 C C . CYS A 1 82 ? 2.646 3.792 10.902 1.00 92.38 82 CYS A C 1
ATOM 611 O O . CYS A 1 82 ? 3.418 4.655 11.326 1.00 92.38 82 CYS A O 1
ATOM 613 N N . ALA A 1 83 ? 1.445 4.073 10.405 1.00 92.12 83 ALA A N 1
ATOM 614 C CA . ALA A 1 83 ? 0.841 5.395 10.485 1.00 92.12 83 ALA A CA 1
ATOM 615 C C . ALA A 1 83 ? 0.523 5.767 11.953 1.00 92.12 83 ALA A C 1
ATOM 617 O O . ALA A 1 83 ? 0.437 4.882 12.811 1.00 92.12 83 ALA A O 1
ATOM 618 N N . PRO A 1 84 ? 0.326 7.059 12.275 1.00 92.06 84 PRO A N 1
ATOM 619 C CA . PRO A 1 84 ? -0.093 7.475 13.612 1.00 92.06 84 PRO A CA 1
ATOM 620 C C . PRO A 1 84 ? -1.354 6.732 14.076 1.00 92.06 84 PRO A C 1
ATOM 622 O O . PRO A 1 84 ? -2.312 6.597 13.318 1.00 92.06 84 PRO A O 1
ATOM 625 N N . GLY A 1 85 ? -1.353 6.247 15.320 1.00 88.69 85 GLY A N 1
ATOM 626 C CA . GLY A 1 85 ? -2.440 5.417 15.852 1.00 88.69 85 GLY A CA 1
ATOM 627 C C . GLY A 1 85 ? -2.345 3.934 15.480 1.00 88.69 85 GLY A C 1
ATOM 628 O O . GLY A 1 85 ? -3.281 3.188 15.751 1.00 88.69 85 GLY A O 1
ATOM 629 N N . PHE A 1 86 ? -1.230 3.486 14.898 1.00 91.62 86 PHE A N 1
A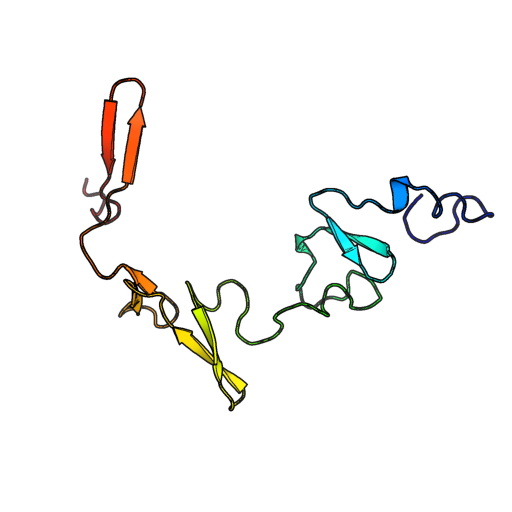TOM 630 C CA . PHE A 1 86 ? -0.930 2.079 14.645 1.00 91.62 86 PHE A CA 1
ATOM 631 C C . PHE A 1 86 ? 0.429 1.696 15.235 1.00 91.62 86 PHE A C 1
ATOM 633 O O . PHE A 1 86 ? 1.378 2.480 15.238 1.00 91.62 86 PHE A O 1
ATOM 640 N N . VAL A 1 87 ? 0.532 0.457 15.700 1.00 91.06 87 VAL A N 1
ATOM 641 C CA . VAL A 1 87 ? 1.762 -0.155 16.212 1.00 91.06 87 VAL A CA 1
ATOM 642 C C . VAL A 1 87 ? 2.085 -1.401 15.407 1.00 91.06 87 VAL A C 1
ATOM 644 O O . VAL A 1 87 ? 1.205 -2.014 14.811 1.00 91.06 87 VAL A O 1
ATOM 647 N N . LYS A 1 88 ? 3.358 -1.790 15.370 1.00 91.31 88 LYS A N 1
ATOM 648 C CA . LYS A 1 88 ? 3.751 -3.030 14.697 1.00 91.31 88 LYS A CA 1
ATOM 649 C C . LYS A 1 88 ? 3.136 -4.236 15.391 1.00 91.31 88 LYS A C 1
ATOM 651 O O . LYS A 1 88 ? 3.126 -4.305 16.619 1.00 91.31 88 LYS A O 1
ATOM 656 N N . ASP A 1 89 ? 2.672 -5.193 14.601 1.00 88.06 89 ASP A N 1
ATOM 657 C CA . ASP A 1 89 ? 2.221 -6.478 15.113 1.00 88.06 89 ASP A CA 1
ATOM 658 C C . ASP A 1 89 ? 3.410 -7.226 15.734 1.00 88.06 89 ASP A C 1
ATOM 660 O O . ASP A 1 89 ? 4.466 -7.394 15.120 1.00 88.06 89 ASP A O 1
ATOM 664 N N . HIS A 1 90 ? 3.232 -7.720 16.958 1.00 84.44 90 HIS A N 1
ATOM 665 C CA . HIS A 1 90 ? 4.232 -8.538 17.640 1.00 84.44 90 HIS A CA 1
ATOM 666 C C . HIS A 1 90 ? 4.522 -9.860 16.916 1.00 84.44 90 HIS A C 1
ATOM 668 O O . HIS A 1 90 ? 5.590 -10.437 17.113 1.00 84.44 90 HIS A O 1
ATOM 674 N N . ARG A 1 91 ? 3.590 -10.355 16.091 1.00 84.25 91 ARG A N 1
ATOM 675 C CA . ARG A 1 91 ? 3.755 -11.594 15.318 1.00 84.25 91 ARG A CA 1
ATOM 676 C C . ARG A 1 91 ? 4.349 -11.368 13.930 1.00 84.25 91 ARG A C 1
ATOM 678 O O . ARG A 1 91 ? 4.900 -12.306 13.360 1.00 84.25 91 ARG A O 1
ATOM 685 N N . ARG A 1 92 ? 4.197 -10.167 13.365 1.00 85.12 92 ARG A N 1
ATOM 686 C CA . ARG A 1 92 ? 4.541 -9.848 11.972 1.00 85.12 92 ARG A CA 1
ATOM 687 C C . ARG A 1 92 ? 5.107 -8.435 11.864 1.00 85.12 92 ARG A C 1
ATOM 689 O O . ARG A 1 92 ? 4.387 -7.454 11.991 1.00 85.12 92 ARG A O 1
ATOM 696 N N . ASN A 1 93 ? 6.405 -8.324 11.595 1.00 84.25 93 ASN A N 1
ATOM 697 C CA . ASN A 1 93 ? 7.121 -7.039 11.576 1.00 84.25 93 ASN A CA 1
ATOM 698 C C . ASN A 1 93 ? 6.792 -6.155 10.347 1.00 84.25 93 ASN A C 1
ATOM 700 O O . ASN A 1 93 ? 7.164 -4.979 10.302 1.00 84.25 93 ASN A O 1
ATOM 704 N N . ASP A 1 94 ? 6.116 -6.737 9.359 1.00 88.94 94 ASP A N 1
ATOM 705 C CA . ASP A 1 94 ? 5.537 -6.133 8.157 1.00 88.94 94 ASP A CA 1
ATOM 706 C C . ASP A 1 94 ? 4.075 -5.681 8.351 1.00 88.94 94 ASP A C 1
ATOM 708 O O . ASP A 1 94 ? 3.539 -4.900 7.556 1.00 88.94 94 ASP A O 1
ATOM 712 N N . SER A 1 95 ? 3.432 -6.123 9.436 1.00 91.06 95 SER A N 1
ATOM 713 C CA . SER A 1 95 ? 2.038 -5.826 9.754 1.00 91.06 95 SER A CA 1
ATOM 714 C C . SER A 1 95 ? 1.914 -4.736 10.823 1.00 91.06 95 SER A C 1
ATOM 716 O O . SER A 1 95 ? 2.661 -4.707 11.800 1.00 91.06 95 SER A O 1
ATOM 718 N N . CYS A 1 96 ? 0.948 -3.842 10.650 1.00 91.44 96 CYS A N 1
ATOM 719 C CA . CYS A 1 96 ? 0.604 -2.780 11.584 1.00 91.44 96 CYS A CA 1
ATOM 720 C C . CYS A 1 96 ? -0.818 -3.007 12.100 1.00 91.44 96 CYS A C 1
ATOM 722 O O . CYS A 1 96 ? -1.758 -3.165 11.322 1.00 91.44 96 CYS A O 1
ATOM 724 N N . VAL A 1 97 ? -0.976 -3.000 13.419 1.00 89.12 97 VAL A N 1
ATOM 725 C CA . VAL A 1 97 ? -2.256 -3.136 14.118 1.00 89.12 97 VAL A CA 1
ATOM 726 C C . VAL A 1 97 ? -2.656 -1.799 14.725 1.00 89.12 97 VAL A C 1
ATOM 728 O O . VAL A 1 97 ? -1.806 -1.026 15.163 1.00 89.12 97 VAL A O 1
ATOM 731 N N . ALA A 1 98 ? -3.952 -1.494 14.728 1.00 88.25 98 ALA A N 1
ATOM 732 C CA . ALA A 1 98 ? -4.449 -0.256 15.317 1.00 88.25 98 ALA A CA 1
ATOM 733 C C . ALA A 1 98 ? -4.128 -0.218 16.819 1.00 88.25 98 ALA A C 1
ATOM 735 O O . ALA A 1 98 ? -4.380 -1.173 17.554 1.00 88.25 98 ALA A O 1
ATOM 736 N N . GLN A 1 99 ? -3.555 0.894 17.267 1.00 83.31 99 GLN A N 1
ATOM 737 C CA . GLN A 1 99 ? -3.239 1.159 18.659 1.00 83.31 99 GLN A CA 1
ATOM 738 C C . GLN A 1 99 ? -4.465 1.778 19.326 1.00 83.31 99 GLN A C 1
ATOM 740 O O . GLN A 1 99 ? -4.715 2.975 19.212 1.00 83.31 99 GLN A O 1
ATOM 745 N N . GLY A 1 100 ? -5.241 0.960 20.027 1.00 74.50 100 GLY A N 1
ATOM 746 C CA . GLY A 1 100 ? -6.439 1.428 20.713 1.00 74.50 100 GLY A CA 1
ATOM 747 C C . GLY A 1 100 ? -7.544 0.388 20.739 1.00 74.50 100 GLY A C 1
ATOM 748 O O . GLY A 1 100 ? -7.330 -0.767 20.385 1.00 74.50 100 GLY A O 1
ATOM 749 N N . VAL A 1 101 ? -8.705 0.817 21.235 1.00 69.56 101 VAL A N 1
ATOM 750 C CA . VAL A 1 101 ? -9.874 -0.012 21.556 1.00 69.56 101 VAL A CA 1
ATOM 751 C C . VAL A 1 101 ? -10.212 -1.050 20.488 1.00 69.56 101 VAL A C 1
ATOM 753 O O . VAL A 1 101 ? -10.049 -0.833 19.290 1.00 69.56 101 VAL A O 1
ATOM 756 N N . LYS A 1 102 ? -10.738 -2.182 20.958 1.00 76.31 102 LYS A N 1
ATOM 757 C CA . LYS A 1 102 ? -11.222 -3.277 20.122 1.00 76.31 102 LYS A CA 1
ATOM 758 C C . LYS A 1 102 ? -12.145 -2.735 19.026 1.00 76.31 102 LYS A C 1
ATOM 760 O O . LYS A 1 102 ? -13.158 -2.108 19.330 1.00 76.31 102 LYS A O 1
ATOM 765 N N . ALA A 1 103 ? -11.778 -2.960 17.768 1.00 81.88 103 ALA A N 1
ATOM 766 C CA . ALA A 1 103 ? -12.613 -2.587 16.636 1.00 81.88 103 ALA A CA 1
ATOM 767 C C . ALA A 1 103 ? -13.802 -3.550 16.520 1.00 81.88 103 ALA A C 1
ATOM 769 O O . ALA A 1 103 ? -13.654 -4.756 16.726 1.00 81.88 103 ALA A O 1
ATOM 770 N N . PHE A 1 104 ? -14.964 -3.013 16.155 1.00 88.00 104 PHE A N 1
ATOM 771 C CA . PHE A 1 104 ? -16.160 -3.785 15.838 1.00 88.00 104 PHE A CA 1
ATOM 772 C C . PHE A 1 104 ? -16.594 -3.453 14.417 1.00 88.00 104 PHE A C 1
ATOM 774 O O . PHE A 1 104 ? -16.515 -2.300 13.991 1.00 88.00 104 PHE A O 1
ATOM 781 N N . LEU A 1 105 ? -17.075 -4.456 13.693 1.00 88.88 105 LEU A N 1
ATOM 782 C CA . LEU A 1 105 ? -17.708 -4.247 12.402 1.00 88.88 105 LEU A CA 1
ATOM 783 C C . LEU A 1 105 ? -19.185 -3.932 12.642 1.00 88.88 105 LEU A C 1
ATOM 785 O O . LEU A 1 105 ? -19.919 -4.777 13.147 1.00 88.88 105 LEU A O 1
ATOM 789 N N . LEU A 1 106 ? -19.620 -2.722 12.302 1.00 92.06 106 LEU A N 1
ATOM 790 C CA . LEU A 1 106 ? -21.036 -2.361 12.334 1.00 92.06 106 LEU A CA 1
ATOM 791 C C . LEU A 1 106 ? -21.700 -2.815 11.033 1.00 92.06 106 LEU A C 1
ATOM 793 O O . LEU A 1 106 ? -21.204 -2.525 9.946 1.00 92.06 106 LEU A O 1
ATOM 797 N N . VAL A 1 107 ? -22.817 -3.525 11.151 1.00 94.00 107 VAL A N 1
ATOM 798 C CA . VAL A 1 107 ? -23.596 -4.046 10.027 1.00 94.00 107 VAL A CA 1
ATOM 799 C C . VAL A 1 107 ? -25.025 -3.542 10.164 1.00 94.00 107 VAL A C 1
ATOM 801 O O . VAL A 1 107 ? -25.666 -3.755 11.194 1.00 94.00 107 VAL A O 1
ATOM 804 N N . ALA A 1 108 ? -25.515 -2.873 9.125 1.00 96.00 108 ALA A N 1
ATOM 805 C CA . ALA A 1 108 ? -26.902 -2.441 9.026 1.00 96.00 108 ALA A CA 1
ATOM 806 C C . ALA A 1 108 ? -27.694 -3.443 8.176 1.00 96.00 108 ALA A C 1
ATOM 808 O O . ALA A 1 108 ? -27.247 -3.822 7.093 1.00 96.00 108 ALA A O 1
ATOM 809 N N . SER A 1 109 ? -28.859 -3.865 8.664 1.00 94.94 109 SER A N 1
ATOM 810 C CA . SER A 1 109 ? -29.789 -4.738 7.945 1.00 94.94 109 SER A CA 1
ATOM 811 C C . SER A 1 109 ? -31.211 -4.250 8.181 1.00 94.94 109 SER A C 1
ATOM 813 O O . SER A 1 109 ? -31.718 -4.350 9.295 1.00 94.94 109 SER A O 1
ATOM 815 N N . GLU A 1 110 ? -31.848 -3.722 7.134 1.00 94.31 110 GLU A N 1
ATOM 816 C CA . GLU A 1 110 ? -33.162 -3.068 7.209 1.00 94.31 110 GLU A CA 1
ATOM 817 C C . GLU A 1 110 ? -33.216 -2.011 8.331 1.00 94.31 110 GLU A C 1
ATOM 819 O O . GLU A 1 110 ? -32.520 -1.000 8.254 1.00 94.31 110 GLU A O 1
ATOM 824 N N . ASN A 1 111 ? -34.006 -2.259 9.382 1.00 93.81 111 ASN A N 1
ATOM 825 C CA . ASN A 1 111 ? -34.187 -1.370 10.532 1.00 93.81 111 ASN A CA 1
ATOM 826 C C . ASN A 1 111 ? -33.296 -1.732 11.734 1.00 93.81 111 ASN A C 1
ATOM 828 O O . ASN A 1 111 ? -33.526 -1.246 12.841 1.00 93.81 111 ASN A O 1
ATOM 832 N N . GLU A 1 112 ? -32.288 -2.584 11.546 1.00 94.19 112 GLU A N 1
ATOM 833 C CA . GLU A 1 112 ? -31.399 -3.030 12.615 1.00 94.19 112 GLU A CA 1
ATOM 834 C C . GLU A 1 112 ? -29.942 -2.620 12.380 1.00 94.19 112 GLU A C 1
ATOM 836 O O . GLU A 1 112 ? -29.399 -2.739 11.281 1.00 94.19 112 GLU A O 1
ATOM 841 N N . LEU A 1 113 ? -29.281 -2.209 13.466 1.00 94.56 113 LEU A N 1
ATOM 842 C CA . LEU A 1 113 ? -27.833 -2.037 13.553 1.00 94.56 113 LEU A CA 1
ATOM 843 C C . LEU A 1 113 ? -27.272 -3.104 14.491 1.00 94.56 113 LEU A C 1
ATOM 845 O O . LEU A 1 113 ? -27.636 -3.170 15.666 1.00 94.56 113 LEU A O 1
ATOM 849 N N . ARG A 1 114 ? -26.370 -3.936 13.974 1.00 92.69 114 ARG A N 1
ATOM 850 C CA . ARG A 1 114 ? -25.674 -4.985 14.727 1.00 92.69 114 ARG A CA 1
ATOM 851 C C . ARG A 1 114 ? -24.174 -4.720 14.701 1.00 92.69 114 ARG A C 1
ATOM 853 O O . ARG A 1 114 ? -23.662 -4.096 13.776 1.00 92.69 114 ARG A O 1
ATOM 860 N N . HIS A 1 115 ? -23.461 -5.216 15.705 1.00 90.38 115 HIS A N 1
ATOM 861 C CA . HIS A 1 115 ? -22.001 -5.205 15.717 1.00 90.38 115 HIS A CA 1
ATOM 862 C C . HIS A 1 115 ? -21.449 -6.632 15.705 1.00 90.38 115 HIS A C 1
ATOM 864 O O . HIS A 1 115 ? -21.985 -7.523 16.361 1.00 90.38 115 HIS A O 1
ATOM 870 N N . LEU A 1 116 ? -20.387 -6.855 14.941 1.00 88.38 116 LEU A N 1
ATOM 871 C CA . LEU A 1 116 ? -19.641 -8.104 14.911 1.00 88.38 116 LEU A CA 1
ATOM 872 C C . LEU A 1 116 ? -18.255 -7.849 15.493 1.00 88.38 116 LEU A C 1
ATOM 874 O O . LEU A 1 116 ? -17.607 -6.850 15.182 1.00 88.38 116 LEU A O 1
ATOM 878 N N . ASP A 1 117 ? -17.813 -8.758 16.352 1.00 88.06 117 ASP A N 1
ATOM 879 C CA . ASP A 1 117 ? -16.483 -8.733 16.945 1.00 88.06 117 ASP A CA 1
ATOM 880 C C . ASP A 1 117 ? -15.552 -9.632 16.116 1.00 88.06 117 ASP A C 1
ATOM 882 O O . ASP A 1 117 ? -15.626 -10.857 16.246 1.00 88.06 117 ASP A O 1
ATOM 886 N N . PRO A 1 118 ? -14.681 -9.061 15.264 1.00 81.44 118 PRO A N 1
ATOM 887 C CA . PRO A 1 118 ? -13.832 -9.836 14.361 1.00 81.44 118 PRO A CA 1
ATOM 888 C C . PRO A 1 118 ? -12.743 -10.638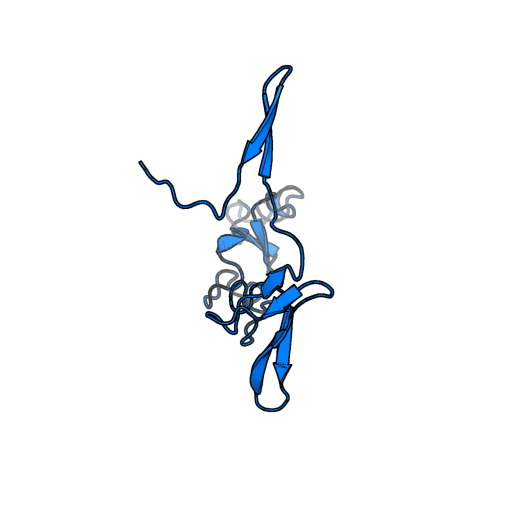 15.090 1.00 81.44 118 PRO A C 1
ATOM 890 O O . PRO A 1 118 ? -12.093 -11.482 14.478 1.00 81.44 118 PRO A O 1
ATOM 893 N N . TYR A 1 119 ? -12.535 -10.395 16.389 1.00 77.06 119 TYR A N 1
ATOM 894 C CA . TYR A 1 119 ? -11.525 -11.074 17.203 1.00 77.06 119 TYR A CA 1
ATOM 895 C C . TYR A 1 119 ? -12.117 -12.143 18.121 1.00 77.06 119 TYR A C 1
ATOM 897 O O . TYR A 1 119 ? -11.378 -12.811 18.849 1.00 77.06 119 TYR A O 1
ATOM 905 N N . LYS A 1 120 ? -13.444 -12.300 18.141 1.00 80.38 120 LYS A N 1
ATOM 906 C CA . LYS A 1 120 ? -14.090 -13.375 18.889 1.00 80.38 120 LYS A CA 1
ATOM 907 C C . LYS A 1 120 ? -13.956 -14.653 18.062 1.00 80.38 120 LYS A C 1
ATOM 909 O O . LYS A 1 120 ? -14.522 -14.751 16.979 1.00 80.38 120 LYS A O 1
ATOM 914 N N . ALA A 1 121 ? -13.174 -15.614 18.555 1.00 59.53 121 ALA A N 1
ATOM 915 C CA . ALA A 1 121 ? -13.111 -16.939 17.949 1.00 59.53 121 ALA A CA 1
ATOM 916 C C . ALA A 1 121 ? -14.535 -17.499 17.840 1.00 59.53 121 ALA A C 1
ATOM 918 O O . ALA A 1 121 ? -15.298 -17.421 18.807 1.00 59.53 121 ALA A O 1
ATOM 919 N N . ALA A 1 122 ? -14.885 -18.038 16.671 1.00 55.75 122 ALA A N 1
ATOM 920 C CA . ALA A 1 122 ? -16.114 -18.791 16.483 1.00 55.75 122 ALA A CA 1
ATOM 921 C C . ALA A 1 122 ? -16.048 -20.053 17.360 1.00 55.75 122 ALA A C 1
ATOM 923 O O . ALA A 1 122 ? -15.560 -21.095 16.942 1.00 55.75 122 ALA A O 1
ATOM 924 N N . HIS A 1 123 ? -16.466 -19.924 18.616 1.00 49.38 123 HIS A N 1
ATOM 925 C CA . HIS A 1 123 ? -16.802 -21.038 19.489 1.00 49.38 123 HIS A CA 1
ATOM 926 C C . HIS A 1 123 ? -18.312 -21.235 19.400 1.00 49.38 123 HIS A C 1
ATOM 928 O O . HIS A 1 123 ? -19.064 -20.507 20.050 1.00 49.38 123 HIS A O 1
ATOM 934 N N . GLN A 1 124 ? -18.731 -22.138 18.515 1.00 39.56 124 GLN A N 1
ATOM 935 C CA . GLN A 1 124 ? -19.396 -23.414 18.820 1.00 39.56 124 GLN A CA 1
ATOM 936 C C . GLN A 1 124 ? -20.054 -23.937 17.539 1.00 39.56 124 GLN A C 1
ATOM 938 O O . GLN A 1 124 ? -20.925 -23.225 16.994 1.00 39.56 124 GLN A O 1
#

Sequence (124 aa):
VCDGRDDCGDKSDEDSPLCHQCKADQFKCKSQRCIPRRLVCNEFDNCGDGSDEDDCDVGPCRFGACSQVCNLKKNGTFGCSCAPGFVKDHRRNDSCVAQGVKAFLLVASENELRHLDPYKAAHQ

Secondary structure (DSSP, 8-state):
--SSS-SSSSSTTTS-TTTT---TTEEE-TTS-EEEGGGTTSSS-SSSSSHHHHTS--SS--TTSSSSEEEE-TTS-EEEE--TTEEE-SS-TT-EEESSS---EEEEETTEEEEE-TTS----

Organism: Ixodes ricinus (NCBI:txid34613)

Foldseek 3Di:
DLPPDCPPVVCPVCVDPVSQDDPPQWDQFPLRHTDGLVQQCPPDPPVVVCRSVPPDCPACPHDPSAPDDWAQDPVSDIADDDDPQWDADPVDRRYIDGNDDQDWDWDDDDPDIDTHRPPDPPDD

pLDDT: mean 80.36, std 10.39, range [39.56, 96.0]

Radius of gyration: 23.3 Å; chains: 1; bounding box: 56×32×68 Å